Protein AF-A0A927QW22-F1 (afdb_monomer)

pLDDT: mean 75.29, std 22.01, range [36.28, 97.81]

Secondary structure (DSSP, 8-state):
-----STTSSSSSSTT--S---S-SS-----TT----EEEEEEEEEEEETTEEEEEEEEEEESSHHHHHHHHHHHHHH-TTEEEEEEEEEE--

Nearest PDB structures (foldseek):
  4iit-assembly1_B-2  TM=3.923E-01  e=4.054E-01  K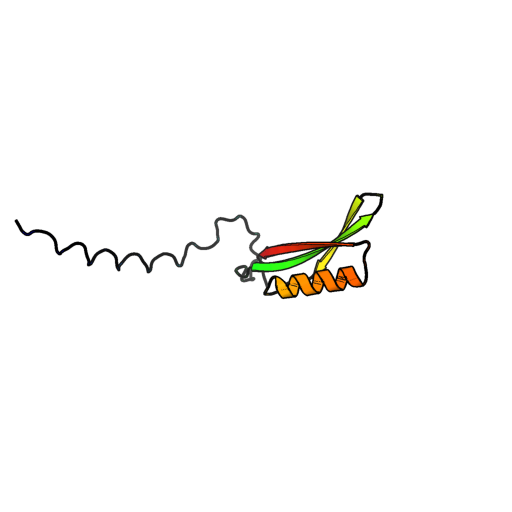lebsiella pneumoniae subsp. pneumoniae MGH 78578
  6uz7-assembly1_AS  TM=4.733E-01  e=3.533E+00  Kluyveromyces lactis
  7ohp-assembly1_S  TM=4.319E-01  e=3.998E+00  Saccharomyces cerevisiae S288C
  8v87-assembly1_S  TM=4.691E-01  e=8.400E+00  Saccharomyces cerevisiae BY4741

Structure (mmCIF, N/CA/C/O backbone):
data_AF-A0A927QW22-F1
#
_entry.id   AF-A0A927QW22-F1
#
loop_
_atom_site.group_PDB
_atom_site.id
_atom_site.type_symbol
_atom_site.label_atom_id
_atom_site.label_alt_id
_atom_site.label_comp_id
_atom_site.label_asym_id
_atom_site.label_entity_id
_atom_site.label_seq_id
_atom_site.pdbx_PDB_ins_code
_atom_site.Cartn_x
_atom_site.Cartn_y
_atom_site.Cartn_z
_atom_site.occupancy
_atom_site.B_iso_or_equiv
_atom_site.auth_seq_id
_atom_site.auth_comp_id
_atom_site.auth_asym_id
_atom_site.auth_atom_id
_atom_site.pdbx_PDB_model_num
ATOM 1 N N . MET A 1 1 ? 5.606 -14.242 64.920 1.00 43.66 1 MET A N 1
ATOM 2 C CA . MET A 1 1 ? 5.658 -14.074 63.448 1.00 43.66 1 MET A CA 1
ATOM 3 C C . MET A 1 1 ? 4.485 -14.809 62.816 1.00 43.66 1 MET A C 1
ATOM 5 O O . MET A 1 1 ? 4.438 -16.018 62.984 1.00 43.66 1 MET A O 1
ATOM 9 N N . LYS A 1 2 ? 3.553 -14.108 62.149 1.00 44.41 2 LYS A N 1
ATOM 10 C CA . LYS A 1 2 ? 2.662 -14.610 61.071 1.00 44.41 2 LYS A CA 1
ATOM 11 C C . LYS A 1 2 ? 1.642 -13.515 60.733 1.00 44.41 2 LYS A C 1
ATOM 13 O O . LYS A 1 2 ? 0.584 -13.435 61.338 1.00 44.41 2 LYS A O 1
ATOM 18 N N . LEU A 1 3 ? 1.996 -12.644 59.793 1.00 48.12 3 LEU A N 1
ATOM 19 C CA . LEU A 1 3 ? 1.131 -11.559 59.326 1.00 48.12 3 LEU A CA 1
ATOM 20 C C . LEU A 1 3 ? 1.351 -11.359 57.827 1.00 48.12 3 LEU A C 1
ATOM 22 O O . LEU A 1 3 ? 2.022 -10.416 57.442 1.00 48.12 3 LEU A O 1
ATOM 26 N N . LYS A 1 4 ? 0.891 -12.295 56.982 1.00 49.56 4 LYS A N 1
ATOM 27 C CA . LYS A 1 4 ? 0.953 -12.163 55.510 1.00 49.56 4 LYS A CA 1
ATOM 28 C C . LYS A 1 4 ? -0.083 -13.048 54.803 1.00 49.56 4 LYS A C 1
ATOM 30 O O . LYS A 1 4 ? 0.309 -14.055 54.231 1.00 49.56 4 LYS A O 1
ATOM 35 N N . ARG A 1 5 ? -1.381 -12.709 54.832 1.00 55.06 5 ARG A N 1
ATOM 36 C CA . ARG A 1 5 ? -2.397 -13.281 53.906 1.00 55.06 5 ARG A CA 1
ATOM 37 C C . ARG A 1 5 ? -3.574 -12.331 53.605 1.00 55.06 5 ARG A C 1
ATOM 39 O O . ARG A 1 5 ? -4.715 -12.764 53.614 1.00 55.06 5 ARG A O 1
ATOM 46 N N . ILE A 1 6 ? -3.320 -11.043 53.346 1.00 54.00 6 ILE A N 1
ATOM 47 C CA . ILE A 1 6 ? -4.382 -10.104 52.894 1.00 54.00 6 ILE A CA 1
ATOM 48 C C . ILE A 1 6 ? -4.059 -9.466 51.524 1.00 54.00 6 ILE A C 1
ATOM 50 O O . ILE A 1 6 ? -4.895 -8.817 50.912 1.00 54.00 6 ILE A O 1
ATOM 54 N N . ALA A 1 7 ? -2.881 -9.721 50.949 1.00 49.31 7 ALA A N 1
ATOM 55 C CA . ALA A 1 7 ? -2.456 -9.064 49.707 1.00 49.31 7 ALA A CA 1
ATOM 56 C C . ALA A 1 7 ? -2.998 -9.690 48.403 1.00 49.31 7 ALA A C 1
ATOM 58 O O . ALA A 1 7 ? -2.670 -9.206 47.327 1.00 49.31 7 ALA A O 1
ATOM 59 N N . ALA A 1 8 ? -3.801 -10.759 48.461 1.00 48.31 8 ALA A N 1
ATOM 60 C CA . ALA A 1 8 ? -4.244 -11.472 47.255 1.00 48.31 8 ALA A CA 1
ATOM 61 C C . ALA A 1 8 ? -5.612 -11.018 46.708 1.00 48.31 8 ALA A C 1
ATOM 63 O O . ALA A 1 8 ? -5.966 -11.390 45.597 1.00 48.31 8 ALA A O 1
ATOM 64 N N . ALA A 1 9 ? -6.377 -10.210 47.450 1.00 45.53 9 ALA A N 1
ATOM 65 C CA . ALA A 1 9 ? -7.725 -9.801 47.033 1.00 45.53 9 ALA A CA 1
ATOM 66 C C . ALA A 1 9 ? -7.770 -8.470 46.255 1.00 45.53 9 ALA A C 1
ATOM 68 O O . ALA A 1 9 ? -8.788 -8.146 45.656 1.00 45.53 9 ALA A O 1
ATOM 69 N N . LEU A 1 10 ? -6.676 -7.702 46.236 1.00 48.91 10 LEU A N 1
ATOM 70 C CA . LEU A 1 10 ? -6.640 -6.366 45.622 1.00 48.91 10 LEU A CA 1
ATOM 71 C C . LEU A 1 10 ? -6.095 -6.343 44.188 1.00 48.91 10 LEU A C 1
ATOM 73 O O . LEU A 1 10 ? -6.177 -5.310 43.534 1.00 48.91 10 LEU A O 1
ATOM 77 N N . PHE A 1 11 ? -5.582 -7.463 43.672 1.00 46.19 11 PHE A N 1
ATOM 78 C CA . PHE A 1 11 ? -5.018 -7.508 42.315 1.00 46.19 11 PHE A CA 1
ATOM 79 C C . PHE A 1 11 ? -6.037 -7.873 41.224 1.00 46.19 11 PHE A C 1
ATOM 81 O O . PHE A 1 11 ? -5.734 -7.769 40.041 1.00 46.19 11 PHE A O 1
ATOM 88 N N . ALA A 1 12 ? -7.252 -8.281 41.601 1.00 46.59 12 ALA A N 1
ATOM 89 C CA . ALA A 1 12 ? -8.286 -8.698 40.651 1.00 46.59 12 ALA A CA 1
ATOM 90 C C . ALA A 1 12 ? -9.251 -7.567 40.239 1.00 46.59 12 ALA A C 1
ATOM 92 O O . ALA A 1 12 ? -10.049 -7.761 39.327 1.00 46.59 12 ALA A O 1
ATOM 93 N N . LEU A 1 13 ? -9.194 -6.391 40.879 1.00 44.69 13 LEU A N 1
ATOM 94 C CA . LEU A 1 13 ? -10.188 -5.324 40.676 1.00 44.69 13 LEU A CA 1
ATOM 95 C C . LEU A 1 13 ? -9.749 -4.208 39.709 1.00 44.69 13 LEU A C 1
ATOM 97 O O . LEU A 1 13 ? -10.482 -3.243 39.526 1.00 44.69 13 LEU A O 1
ATOM 101 N N . THR A 1 14 ? -8.574 -4.304 39.086 1.00 49.47 14 THR A N 1
ATOM 102 C CA . THR A 1 14 ? -8.076 -3.268 38.156 1.00 49.47 14 THR A CA 1
ATOM 103 C C . THR A 1 14 ? -8.065 -3.697 36.689 1.00 49.47 14 THR A C 1
ATOM 105 O O . THR A 1 14 ? -7.825 -2.861 35.824 1.00 49.47 14 THR A O 1
ATOM 108 N N . MET A 1 15 ? -8.390 -4.955 36.368 1.00 43.19 15 MET A N 1
ATOM 109 C CA . MET A 1 15 ? -8.389 -5.451 34.979 1.00 43.19 15 MET A CA 1
ATOM 110 C C . MET A 1 15 ? -9.681 -5.178 34.184 1.00 43.19 15 MET A C 1
ATOM 112 O O . MET A 1 15 ? -9.791 -5.619 33.047 1.00 43.19 15 MET A O 1
ATOM 116 N N . PHE A 1 16 ? -10.638 -4.416 34.726 1.00 49.09 16 PHE A N 1
ATOM 117 C CA . PHE A 1 16 ? -11.916 -4.114 34.054 1.00 49.09 16 PHE A CA 1
ATOM 118 C C . PHE A 1 16 ? -12.170 -2.618 33.793 1.00 49.09 16 PHE A C 1
ATOM 120 O O . PHE A 1 16 ? -13.317 -2.216 33.625 1.00 49.09 16 PHE A O 1
ATOM 127 N N . ALA A 1 17 ? -11.134 -1.771 33.747 1.00 43.50 17 ALA A N 1
ATOM 128 C CA . ALA A 1 17 ? -11.323 -0.319 33.610 1.00 43.50 17 ALA A CA 1
ATOM 129 C C . ALA A 1 17 ? -10.450 0.367 32.543 1.00 43.50 17 ALA A C 1
ATOM 131 O O . ALA A 1 17 ? -10.149 1.551 32.661 1.00 43.50 17 ALA A O 1
ATOM 132 N N . THR A 1 18 ? -10.073 -0.333 31.471 1.00 47.56 18 THR A N 1
ATOM 133 C CA . THR A 1 18 ? -9.477 0.302 30.278 1.00 47.56 18 THR A CA 1
ATOM 134 C C . THR A 1 18 ? -10.289 -0.008 29.023 1.00 47.56 18 THR A C 1
ATOM 136 O O . THR A 1 18 ? -9.760 -0.480 28.024 1.00 47.56 18 THR A O 1
ATOM 139 N N . SER A 1 19 ? -11.597 0.230 29.062 1.00 48.66 19 SER A N 1
ATOM 140 C CA . SER A 1 19 ? -12.439 0.234 27.861 1.00 48.66 19 SER A CA 1
ATOM 141 C C . SER A 1 19 ? -13.328 1.472 27.864 1.00 48.66 19 SER A C 1
ATOM 143 O O . SER A 1 19 ? -14.532 1.371 28.061 1.00 48.66 19 SER A O 1
ATOM 145 N N . ALA A 1 20 ? -12.706 2.643 27.749 1.00 41.12 20 ALA A N 1
ATOM 146 C CA . ALA A 1 20 ? -13.319 3.900 27.309 1.00 41.12 20 ALA A CA 1
ATOM 147 C C . ALA A 1 20 ? -12.326 5.042 27.558 1.00 41.12 20 ALA A C 1
ATOM 149 O O . ALA A 1 20 ? -12.615 5.982 28.292 1.00 41.12 20 ALA A O 1
ATOM 150 N N . VAL A 1 21 ? -11.138 4.982 26.955 1.00 47.34 21 VAL A N 1
ATOM 151 C CA . VAL A 1 21 ? -10.561 6.256 26.523 1.00 47.34 21 VAL A CA 1
ATOM 152 C C . VAL A 1 21 ? -11.263 6.505 25.202 1.00 47.34 21 VAL A C 1
ATOM 154 O O . VAL A 1 21 ? -11.013 5.760 24.251 1.00 47.34 21 VAL A O 1
ATOM 157 N N . PRO A 1 22 ? -12.243 7.414 25.130 1.00 43.81 22 PRO A N 1
ATOM 158 C CA . PRO A 1 22 ? -12.795 7.705 23.834 1.00 43.81 22 PRO A CA 1
ATOM 159 C C . PRO A 1 22 ? -11.666 8.301 22.984 1.00 43.81 22 PRO A C 1
ATOM 161 O O . PRO A 1 22 ? -10.879 9.116 23.468 1.00 43.81 22 PRO A O 1
ATOM 1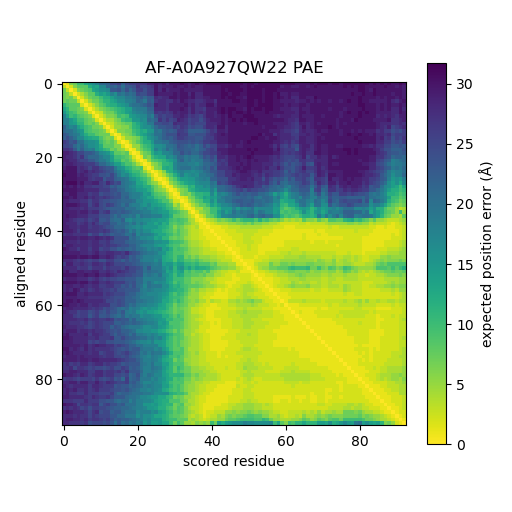64 N N . ALA A 1 23 ? -11.564 7.835 21.741 1.00 44.44 23 ALA A N 1
ATOM 165 C CA . ALA A 1 23 ? -10.531 8.163 20.758 1.00 44.44 23 ALA A CA 1
ATOM 166 C C . ALA A 1 23 ? -10.596 9.632 20.272 1.00 44.44 23 ALA A C 1
ATOM 168 O O . ALA A 1 23 ? -10.516 9.914 19.081 1.00 44.44 23 ALA A O 1
ATOM 169 N N . PHE A 1 24 ? -10.783 10.583 21.189 1.00 45.25 24 PHE A N 1
ATOM 170 C CA . PHE A 1 24 ? -10.894 12.016 20.924 1.00 45.25 24 PHE A CA 1
ATOM 171 C C . PHE A 1 24 ? -9.543 12.752 21.019 1.00 45.25 24 PHE A C 1
ATOM 173 O O . PHE A 1 24 ? -9.515 13.966 20.849 1.00 45.25 24 PHE A O 1
ATOM 180 N N . ALA A 1 25 ? -8.428 12.061 21.293 1.00 36.28 25 ALA A N 1
ATOM 181 C CA . ALA A 1 25 ? -7.132 12.704 21.544 1.00 36.28 25 ALA A CA 1
ATOM 182 C C . ALA A 1 25 ? -6.167 12.751 20.339 1.00 36.28 25 ALA A C 1
ATOM 184 O O . ALA A 1 25 ? -5.147 13.424 20.434 1.00 36.28 25 ALA A O 1
ATOM 185 N N . ASP A 1 26 ? -6.481 12.107 19.206 1.00 44.59 26 ASP A N 1
ATOM 186 C CA . ASP A 1 26 ? -5.503 11.906 18.115 1.00 44.59 26 ASP A CA 1
ATOM 187 C C . ASP A 1 26 ? -5.743 12.756 16.853 1.00 44.59 26 ASP A C 1
ATOM 189 O O . ASP A 1 26 ? -5.290 12.404 15.766 1.00 44.59 26 ASP A O 1
ATOM 193 N N . GLY A 1 27 ? -6.460 13.883 16.952 1.00 44.50 27 GLY A N 1
ATOM 194 C CA . GLY A 1 2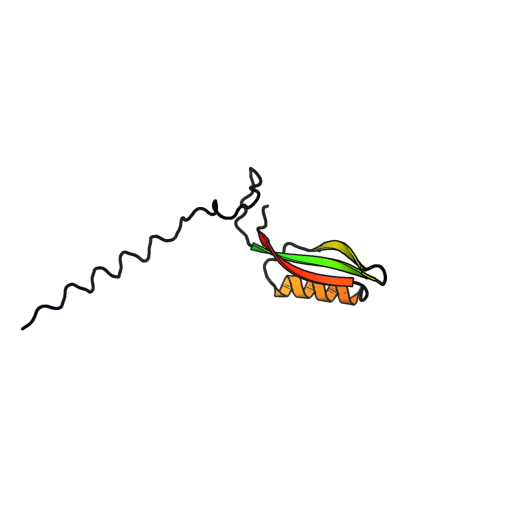7 ? -6.553 14.856 15.846 1.00 44.50 27 GLY A CA 1
ATOM 195 C C . GLY A 1 27 ? -7.185 14.321 14.55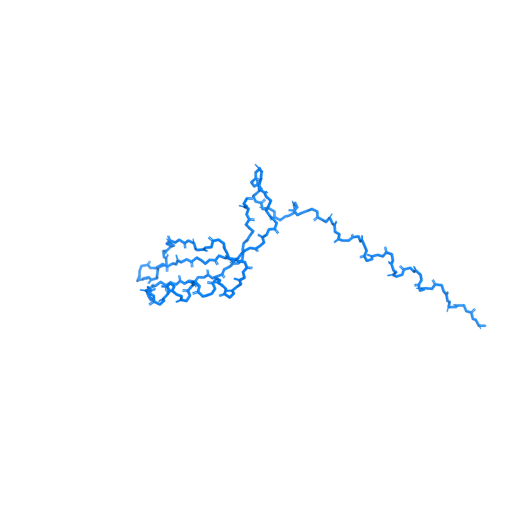0 1.00 44.50 27 GLY A C 1
ATOM 196 O O . GLY A 1 27 ? -6.985 14.894 13.479 1.00 44.50 27 GLY A O 1
ATOM 197 N N . ARG A 1 28 ? -7.938 13.221 14.626 1.00 50.62 28 ARG A N 1
ATOM 198 C CA . ARG A 1 28 ? -8.569 12.577 13.471 1.00 50.62 28 ARG A CA 1
ATOM 199 C C . ARG A 1 28 ? -9.857 13.303 13.090 1.00 50.62 28 ARG A C 1
ATOM 201 O O . ARG A 1 28 ? -10.753 13.474 13.913 1.00 50.62 28 ARG A O 1
ATOM 208 N N . TRP A 1 29 ? -9.902 13.768 11.839 1.00 48.28 29 TRP A N 1
ATOM 209 C CA . TRP A 1 29 ? -11.026 14.454 11.197 1.00 48.28 29 TRP A CA 1
ATOM 210 C C . TRP A 1 29 ? -12.289 13.584 11.338 1.00 48.28 29 TRP A C 1
ATOM 212 O O . TRP A 1 29 ? -12.446 12.585 10.642 1.00 48.28 29 TRP A O 1
ATOM 222 N N . GLN A 1 30 ? -13.161 13.906 12.297 1.00 52.22 30 GLN A N 1
ATOM 223 C CA . GLN A 1 30 ? -14.402 13.161 12.507 1.00 52.22 30 GLN A CA 1
ATOM 224 C C . GLN A 1 30 ? -15.412 13.554 11.431 1.00 52.22 30 GLN A C 1
ATOM 226 O O . GLN A 1 30 ? -15.948 14.660 11.451 1.00 52.22 30 GLN A O 1
ATOM 231 N N . CYS A 1 31 ? -15.701 12.639 10.506 1.00 54.78 31 CYS A N 1
ATOM 232 C CA . CYS A 1 31 ? -16.874 12.745 9.646 1.00 54.78 31 CYS A CA 1
ATOM 233 C C . CYS A 1 31 ? -18.136 12.686 10.531 1.00 54.78 31 CYS A C 1
ATOM 235 O O . CYS A 1 31 ? -18.337 11.676 11.214 1.00 54.78 31 CYS A O 1
ATOM 237 N N . PRO A 1 32 ? -18.988 13.730 10.561 1.00 53.22 32 PRO A N 1
ATOM 238 C CA . PRO A 1 32 ? -20.193 13.744 11.385 1.00 53.22 32 PRO A CA 1
ATOM 239 C C . PRO A 1 32 ? -21.205 12.733 10.827 1.00 53.22 32 PRO A C 1
ATOM 241 O O . PRO A 1 32 ? -21.988 13.047 9.937 1.00 53.22 32 PRO A O 1
ATOM 244 N N . GLY A 1 33 ? -21.141 11.495 11.323 1.00 58.38 33 GLY A N 1
ATOM 245 C CA . GLY A 1 33 ? -22.004 10.382 10.912 1.00 58.38 33 GLY A CA 1
ATOM 246 C C . GLY A 1 33 ? -21.286 9.053 10.657 1.00 58.38 33 GLY A C 1
ATOM 247 O O . GLY A 1 33 ? -21.958 8.028 10.601 1.00 58.38 33 GLY A O 1
ATOM 248 N N . CYS A 1 34 ? -19.954 9.035 10.552 1.00 58.66 34 CYS A N 1
ATOM 249 C CA . CYS A 1 34 ? -19.198 7.809 10.273 1.00 58.66 34 CYS A CA 1
ATOM 250 C C . CYS A 1 34 ? -18.560 7.243 11.547 1.00 58.66 34 CYS A C 1
ATOM 252 O O . CYS A 1 34 ? -18.043 7.984 12.387 1.00 58.66 34 CYS A O 1
ATOM 254 N N . THR A 1 35 ? -18.536 5.914 11.683 1.00 64.31 35 THR A N 1
ATOM 255 C CA . THR A 1 35 ? -17.835 5.26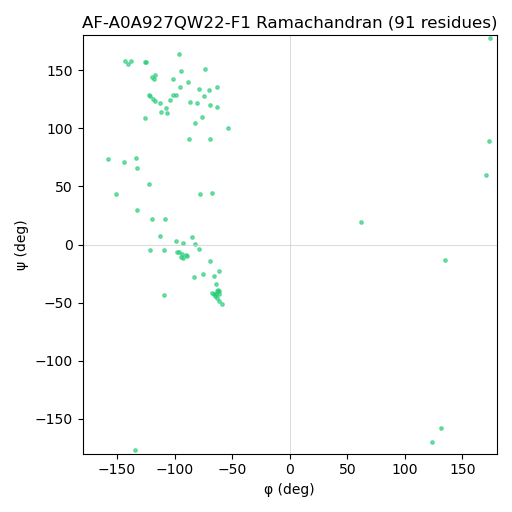0 12.801 1.00 64.31 35 THR A CA 1
ATOM 256 C C . THR A 1 35 ? -16.372 5.029 12.418 1.00 64.31 35 THR A C 1
ATOM 258 O O . THR A 1 35 ? -16.016 3.998 11.860 1.00 64.31 35 THR A O 1
ATOM 261 N N . CYS A 1 36 ? -15.508 5.995 12.729 1.00 66.19 36 CYS A N 1
ATOM 262 C CA . CYS A 1 36 ? -14.084 6.022 12.360 1.00 66.19 36 CYS A CA 1
ATOM 263 C C . CYS A 1 36 ? -13.169 5.130 13.227 1.00 66.19 36 CYS A C 1
ATOM 265 O O . CYS A 1 36 ? -12.093 5.557 13.644 1.00 66.19 36 CYS A O 1
ATOM 267 N N . ASN A 1 37 ? -13.580 3.902 13.547 1.00 63.97 37 ASN A N 1
ATOM 268 C CA . ASN A 1 37 ? -12.850 3.046 14.499 1.00 63.97 37 ASN A CA 1
ATOM 269 C C . ASN A 1 37 ? -12.201 1.810 13.867 1.00 63.97 37 ASN A C 1
ATOM 271 O O . ASN A 1 37 ? -11.689 0.958 14.590 1.00 63.97 37 ASN A O 1
ATOM 275 N N . GLN A 1 38 ? -12.211 1.695 12.539 1.00 74.69 38 GLN A N 1
ATOM 276 C CA . GLN A 1 38 ? -11.564 0.584 11.848 1.00 74.69 38 GLN A CA 1
ATOM 277 C C . GLN A 1 38 ? -10.295 1.081 11.161 1.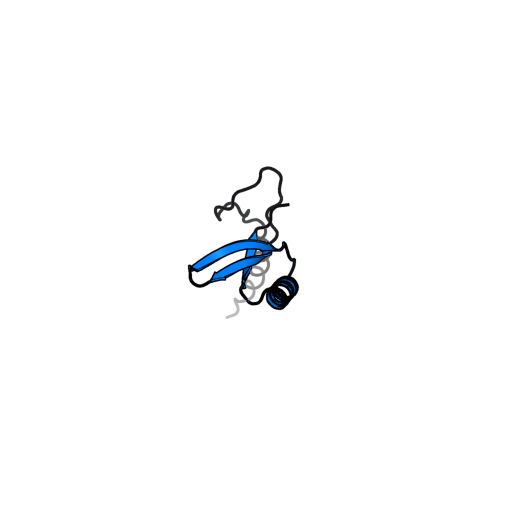00 74.69 38 GLN A C 1
ATOM 279 O O . GLN A 1 38 ? -10.352 1.933 10.278 1.00 74.69 38 GLN A O 1
ATOM 284 N N . TYR A 1 39 ? -9.144 0.557 11.579 1.00 83.06 39 TYR A N 1
ATOM 285 C CA . TYR A 1 39 ? -7.928 0.678 10.784 1.00 83.06 39 TYR A CA 1
ATOM 286 C C . TYR A 1 39 ? -8.037 -0.290 9.611 1.00 83.06 39 TYR A C 1
ATOM 288 O O . TYR A 1 39 ? -8.352 -1.466 9.803 1.00 83.06 39 TYR A O 1
ATOM 296 N N . LYS A 1 40 ? -7.823 0.232 8.407 1.00 90.69 40 LYS A N 1
ATOM 297 C CA . LYS A 1 40 ? -7.785 -0.534 7.162 1.00 90.69 40 LYS A CA 1
ATOM 298 C C . LYS A 1 40 ? -6.462 -0.267 6.470 1.00 90.69 40 LYS A C 1
ATOM 300 O O . LYS A 1 40 ? -5.841 0.773 6.696 1.00 90.69 40 LYS A O 1
ATOM 305 N N . TYR A 1 41 ? -6.060 -1.195 5.619 1.00 93.62 41 TYR A N 1
ATOM 306 C CA . TYR A 1 41 ? -4.902 -1.023 4.760 1.00 93.62 41 TYR A CA 1
ATOM 307 C C . TYR A 1 41 ? -5.312 -0.363 3.449 1.00 93.62 41 TYR A C 1
ATOM 309 O O . TYR A 1 41 ? -6.349 -0.683 2.865 1.00 93.62 41 TYR A O 1
ATOM 317 N N . PHE A 1 42 ? -4.465 0.540 2.987 1.00 94.88 42 PHE A N 1
ATOM 318 C CA . PHE A 1 42 ? -4.571 1.237 1.718 1.00 94.88 42 PHE A CA 1
ATOM 319 C C . PHE A 1 42 ? -3.268 1.049 0.950 1.00 94.88 42 PHE A C 1
ATOM 321 O O . PHE A 1 42 ? -2.223 0.755 1.536 1.00 94.88 42 PHE A O 1
ATOM 328 N N . VAL A 1 43 ? -3.346 1.191 -0.367 1.00 96.81 43 VAL A N 1
ATOM 329 C CA . VAL A 1 43 ? -2.182 1.123 -1.249 1.00 96.81 43 VAL A CA 1
ATOM 330 C C . VAL A 1 43 ? -2.153 2.392 -2.077 1.00 96.81 43 VAL A C 1
ATOM 332 O O . VAL A 1 43 ? -2.990 2.549 -2.964 1.00 96.81 43 VAL A O 1
ATOM 335 N N . ASP A 1 44 ? -1.208 3.281 -1.799 1.00 96.81 44 ASP A N 1
ATOM 336 C CA . ASP A 1 44 ? -0.947 4.422 -2.672 1.00 96.81 44 ASP A CA 1
ATOM 337 C C . ASP A 1 44 ? -0.123 3.951 -3.865 1.00 96.81 44 ASP A C 1
ATOM 339 O O . ASP A 1 44 ? 0.840 3.195 -3.726 1.00 96.81 44 ASP A O 1
ATOM 343 N N . ILE A 1 45 ? -0.547 4.375 -5.047 1.00 96.94 45 ILE A N 1
ATOM 344 C CA . ILE A 1 45 ? 0.088 4.070 -6.316 1.00 96.94 45 ILE A CA 1
ATOM 345 C C . ILE A 1 45 ? 0.668 5.359 -6.875 1.00 96.94 45 ILE A C 1
ATOM 347 O O . ILE A 1 45 ? -0.060 6.315 -7.161 1.00 96.94 45 ILE A O 1
ATOM 351 N N . ASP A 1 46 ? 1.971 5.333 -7.108 1.00 96.25 46 ASP A N 1
ATOM 352 C CA . ASP A 1 46 ? 2.729 6.440 -7.662 1.00 96.25 46 ASP A CA 1
ATOM 353 C C . ASP A 1 46 ? 3.353 6.050 -9.003 1.00 96.25 46 ASP A C 1
ATOM 355 O O . ASP A 1 46 ? 3.859 4.944 -9.170 1.00 96.25 46 ASP A O 1
ATOM 359 N N . LEU A 1 47 ? 3.393 6.974 -9.958 1.00 94.38 47 LEU A N 1
ATOM 360 C CA . LEU A 1 47 ? 4.215 6.850 -11.158 1.00 94.38 47 LEU A CA 1
ATOM 361 C C . LEU A 1 47 ? 5.618 7.381 -10.859 1.00 94.38 47 LEU A C 1
ATOM 363 O O . LEU A 1 47 ? 5.764 8.553 -10.502 1.00 94.38 47 LEU A O 1
ATOM 367 N N . VAL A 1 48 ? 6.647 6.552 -11.054 1.00 91.75 48 VAL A N 1
ATOM 368 C CA . VAL A 1 48 ? 8.048 6.955 -10.876 1.00 91.75 48 VAL A CA 1
ATOM 369 C C . VAL A 1 48 ? 8.699 7.101 -12.243 1.00 91.75 48 VAL A C 1
ATOM 371 O O . VAL A 1 48 ? 8.895 6.134 -12.973 1.00 91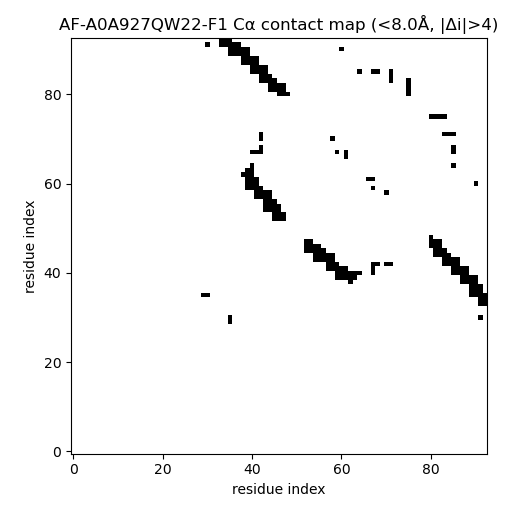.75 48 VAL A O 1
ATOM 374 N N . ASN A 1 49 ? 9.059 8.329 -12.603 1.00 90.19 49 ASN A N 1
ATOM 375 C CA . ASN A 1 49 ? 9.716 8.621 -13.871 1.00 90.19 49 ASN A CA 1
ATOM 376 C C . ASN A 1 49 ? 10.915 9.564 -13.677 1.00 90.19 49 ASN A C 1
ATOM 378 O O . ASN A 1 49 ? 11.272 9.943 -12.563 1.00 90.19 49 ASN A O 1
ATOM 382 N N . TRP A 1 50 ? 11.552 9.958 -14.781 1.00 90.56 50 TRP A N 1
ATOM 383 C CA . TRP A 1 50 ? 12.723 10.842 -14.763 1.00 90.56 50 TRP A CA 1
ATOM 384 C C . TRP A 1 50 ? 12.451 12.229 -14.153 1.00 90.56 50 TRP A C 1
ATOM 386 O O . TRP A 1 50 ? 13.388 12.888 -13.708 1.00 90.56 50 TRP A O 1
ATOM 396 N N . SER A 1 51 ? 11.194 12.680 -14.145 1.00 91.25 51 SER A N 1
ATOM 397 C CA . SER A 1 51 ? 10.774 13.969 -13.582 1.00 91.25 51 SER A CA 1
ATOM 398 C C . SER A 1 51 ? 10.407 13.894 -12.094 1.00 91.25 51 SER A C 1
ATOM 400 O O . SER A 1 51 ? 10.261 14.937 -11.459 1.00 91.25 51 SER A O 1
ATOM 402 N N . GLY A 1 52 ? 10.303 12.685 -11.530 1.00 91.38 52 GLY A N 1
ATOM 403 C CA . GLY A 1 52 ? 10.020 12.446 -10.117 1.00 91.38 52 GLY A CA 1
ATOM 404 C C . GLY A 1 52 ? 8.907 11.425 -9.883 1.00 91.38 52 GLY A C 1
ATOM 405 O O . GLY A 1 52 ? 8.608 10.587 -10.736 1.00 91.38 52 GLY A O 1
ATOM 406 N N . THR A 1 53 ? 8.304 11.513 -8.699 1.00 93.94 53 THR A N 1
ATOM 407 C CA . THR A 1 53 ? 7.203 10.654 -8.249 1.00 93.94 53 THR A CA 1
ATOM 408 C C . THR A 1 53 ? 5.893 11.430 -8.329 1.00 93.94 53 THR A C 1
ATOM 410 O O . THR A 1 53 ? 5.789 12.516 -7.761 1.00 93.94 53 THR A O 1
ATOM 413 N N . THR A 1 54 ? 4.903 10.896 -9.045 1.00 94.38 54 THR A N 1
ATOM 414 C CA . THR A 1 54 ? 3.576 11.513 -9.194 1.00 94.38 54 THR A CA 1
ATOM 415 C C . THR A 1 54 ? 2.501 10.590 -8.623 1.00 94.38 54 THR A C 1
ATOM 417 O O . THR A 1 54 ? 2.416 9.459 -9.096 1.00 94.38 54 THR A O 1
ATOM 420 N N . PRO A 1 55 ? 1.657 11.046 -7.681 1.00 93.56 55 PRO A N 1
ATOM 421 C CA . PRO A 1 55 ? 0.575 10.231 -7.141 1.00 93.56 55 PRO A CA 1
ATOM 422 C C . PRO A 1 55 ? -0.525 10.016 -8.179 1.00 93.56 55 PRO A C 1
ATOM 424 O O . PRO A 1 55 ? -0.959 10.954 -8.851 1.00 93.56 55 PRO A O 1
ATOM 427 N N . ILE A 1 56 ? -0.968 8.769 -8.313 1.00 94.56 56 ILE A N 1
ATOM 428 C CA . ILE A 1 56 ? -1.928 8.332 -9.337 1.00 94.56 56 ILE A CA 1
ATOM 429 C C . ILE A 1 56 ? -3.267 7.999 -8.698 1.00 94.56 56 ILE A C 1
ATOM 431 O O . ILE A 1 56 ? -4.316 8.392 -9.209 1.00 94.56 56 ILE A O 1
ATOM 435 N N . GLY A 1 57 ? -3.239 7.295 -7.570 1.00 94.06 57 GLY A N 1
ATOM 436 C CA . GLY A 1 57 ? -4.443 6.968 -6.826 1.00 94.06 57 GLY A CA 1
ATOM 437 C C . GLY A 1 57 ? -4.177 6.044 -5.651 1.00 94.06 57 GLY A C 1
ATOM 438 O O . GLY A 1 57 ? -3.058 5.586 -5.442 1.00 94.06 57 GLY A O 1
ATOM 439 N N . THR A 1 58 ? -5.243 5.753 -4.915 1.00 95.75 58 THR A N 1
ATOM 440 C CA . THR A 1 58 ? -5.212 4.895 -3.731 1.00 95.75 58 THR A CA 1
ATOM 441 C C . THR A 1 58 ? -6.172 3.726 -3.931 1.00 95.75 58 THR A C 1
ATOM 443 O O . THR A 1 58 ? -7.339 3.925 -4.272 1.00 95.75 58 THR A O 1
ATOM 446 N N . LEU A 1 59 ? -5.692 2.502 -3.717 1.00 93.94 59 LEU A N 1
ATOM 447 C CA . LEU A 1 59 ? -6.510 1.290 -3.680 1.00 93.94 59 LEU A CA 1
ATOM 448 C C . LEU A 1 59 ? -6.913 0.970 -2.235 1.00 93.94 59 LEU A C 1
ATOM 450 O O . LEU A 1 59 ? -6.146 1.204 -1.301 1.00 93.94 59 LEU A O 1
ATOM 454 N N . GLY A 1 60 ? -8.081 0.354 -2.062 1.00 92.50 60 GLY A N 1
ATOM 455 C CA . GLY A 1 60 ? -8.607 -0.062 -0.760 1.00 92.50 60 GLY A CA 1
ATOM 456 C C . GLY A 1 60 ? -9.992 0.523 -0.475 1.00 92.50 60 GLY A C 1
ATOM 457 O O . GLY A 1 60 ? -10.618 1.086 -1.378 1.00 92.50 60 GLY A O 1
ATOM 458 N N . PRO A 1 61 ? -10.493 0.390 0.764 1.00 92.81 61 PRO A N 1
ATOM 459 C CA . PRO A 1 61 ? -9.829 -0.188 1.942 1.00 92.81 61 PRO A CA 1
ATOM 460 C C . PRO A 1 61 ? -9.707 -1.722 1.904 1.00 92.81 61 PRO A C 1
ATOM 462 O O . PRO A 1 61 ? -10.578 -2.406 1.373 1.00 92.81 61 PRO A O 1
ATOM 465 N N . TYR A 1 62 ? -8.668 -2.263 2.543 1.00 93.81 62 TYR A N 1
ATOM 466 C CA . TYR A 1 62 ? -8.475 -3.699 2.779 1.00 93.81 62 TYR A CA 1
ATOM 467 C C . TYR A 1 62 ? -8.477 -4.026 4.277 1.00 93.81 62 TYR A C 1
ATOM 469 O O . TYR A 1 62 ? -7.990 -3.244 5.097 1.00 93.81 62 TYR A O 1
ATOM 477 N N . ASP A 1 63 ? -9.001 -5.199 4.634 1.00 92.38 63 ASP A N 1
ATOM 478 C CA . ASP A 1 63 ? -9.098 -5.647 6.031 1.00 92.38 63 ASP A CA 1
ATOM 479 C C . ASP A 1 63 ? -7.758 -6.110 6.615 1.00 92.38 63 ASP A C 1
ATOM 481 O O . ASP A 1 63 ? -7.557 -6.049 7.828 1.00 92.38 63 ASP A O 1
ATOM 485 N N . ASP A 1 64 ? -6.832 -6.552 5.766 1.00 93.88 64 ASP A N 1
ATOM 486 C CA . ASP A 1 64 ? -5.552 -7.117 6.172 1.00 93.88 64 ASP A CA 1
ATOM 487 C C . ASP A 1 64 ? -4.414 -6.727 5.213 1.00 93.88 64 ASP A C 1
ATOM 489 O O . ASP A 1 64 ? -4.625 -6.389 4.042 1.00 93.88 64 ASP A O 1
ATOM 493 N N . TYR A 1 65 ? -3.184 -6.793 5.728 1.00 93.94 65 TYR A N 1
ATOM 494 C CA . TYR A 1 65 ? -1.980 -6.439 4.978 1.00 93.94 65 TYR A CA 1
ATOM 495 C C . TYR A 1 65 ? -1.738 -7.363 3.777 1.00 93.94 65 TYR A C 1
ATOM 497 O O . TYR A 1 65 ? -1.230 -6.914 2.752 1.00 93.94 65 TYR A O 1
ATOM 505 N N . THR A 1 66 ? -2.084 -8.650 3.873 1.00 97.81 66 THR A N 1
ATOM 506 C CA . THR A 1 66 ? -1.847 -9.624 2.800 1.00 97.81 66 THR A CA 1
ATOM 507 C C . THR A 1 66 ? -2.710 -9.315 1.580 1.00 97.81 66 THR A C 1
ATOM 509 O O . THR A 1 66 ? -2.196 -9.337 0.463 1.00 97.81 66 THR A O 1
ATOM 512 N N . SER A 1 67 ? -3.977 -8.950 1.781 1.00 96.81 67 SER A N 1
ATOM 513 C CA . SER A 1 67 ? -4.885 -8.503 0.721 1.00 96.81 67 SER A CA 1
ATOM 514 C C . SER A 1 67 ? -4.398 -7.211 0.058 1.00 96.81 67 SER A C 1
ATOM 516 O O . SER A 1 67 ? -4.322 -7.141 -1.170 1.00 96.81 67 SER A O 1
ATOM 518 N N . ALA A 1 68 ? -3.984 -6.217 0.854 1.00 96.88 68 ALA A N 1
ATOM 519 C CA . ALA A 1 68 ? -3.405 -4.978 0.330 1.00 96.88 68 ALA A CA 1
ATOM 520 C C . ALA A 1 68 ? -2.120 -5.243 -0.471 1.00 96.88 68 ALA A C 1
ATOM 522 O O . ALA A 1 68 ? -1.941 -4.718 -1.569 1.00 96.88 68 ALA A O 1
ATOM 523 N N . LYS A 1 69 ? -1.249 -6.124 0.034 1.00 97.25 69 LYS A N 1
ATOM 524 C CA . LYS A 1 69 ? -0.021 -6.522 -0.656 1.00 97.25 69 LYS A CA 1
ATOM 525 C C . LYS A 1 69 ? -0.296 -7.256 -1.964 1.00 97.25 69 LYS A C 1
ATOM 527 O O . LYS A 1 69 ? 0.351 -6.957 -2.959 1.00 97.25 69 LYS A O 1
ATOM 532 N N . ALA A 1 70 ? -1.262 -8.169 -1.990 1.00 97.69 70 ALA A N 1
ATOM 533 C CA . ALA A 1 70 ? -1.643 -8.855 -3.218 1.00 97.69 70 ALA A CA 1
ATOM 534 C C . ALA A 1 70 ? -2.163 -7.871 -4.280 1.00 97.69 70 ALA A C 1
ATOM 536 O O . ALA A 1 70 ? -1.814 -8.001 -5.451 1.00 97.69 7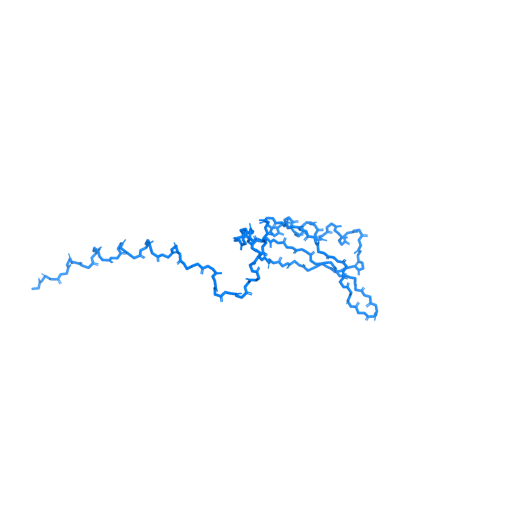0 ALA A O 1
ATOM 537 N N . ALA A 1 71 ? -2.949 -6.865 -3.878 1.00 96.56 71 ALA A N 1
ATOM 538 C CA . ALA A 1 71 ? -3.411 -5.813 -4.780 1.00 96.56 71 ALA A CA 1
ATOM 539 C C . ALA A 1 71 ? -2.255 -4.951 -5.313 1.00 96.56 71 ALA A C 1
ATOM 541 O O . ALA A 1 71 ? -2.190 -4.697 -6.515 1.00 96.56 71 ALA A O 1
ATOM 542 N N . ALA A 1 72 ? -1.321 -4.556 -4.441 1.00 96.75 72 ALA A N 1
ATOM 543 C CA . ALA A 1 72 ? -0.110 -3.833 -4.824 1.00 96.75 72 ALA A CA 1
ATOM 544 C C . ALA A 1 72 ? 0.733 -4.633 -5.833 1.00 96.75 72 ALA A C 1
ATOM 546 O O . ALA A 1 72 ? 1.053 -4.135 -6.909 1.00 96.75 72 ALA A O 1
ATOM 547 N N . ASP A 1 73 ? 1.034 -5.897 -5.520 1.00 96.81 73 ASP A N 1
ATOM 548 C CA . ASP A 1 73 ? 1.843 -6.776 -6.370 1.00 96.81 73 ASP A CA 1
ATOM 549 C C . ASP A 1 73 ? 1.165 -7.021 -7.732 1.00 96.81 73 ASP A C 1
ATOM 551 O O . ASP A 1 73 ? 1.831 -7.031 -8.766 1.00 96.81 73 ASP A O 1
ATOM 555 N N . ASN A 1 74 ? -0.165 -7.175 -7.755 1.00 97.25 74 ASN A N 1
ATOM 556 C CA . ASN A 1 74 ? -0.931 -7.322 -8.993 1.00 97.25 74 ASN A CA 1
ATOM 557 C C . ASN A 1 74 ? -0.881 -6.050 -9.850 1.00 97.25 74 ASN A C 1
ATOM 559 O O . ASN A 1 74 ? -0.670 -6.138 -11.057 1.00 97.25 74 ASN A O 1
ATOM 563 N N . TYR A 1 75 ? -1.017 -4.872 -9.236 1.00 94.69 75 TYR A N 1
ATOM 564 C CA . TYR A 1 75 ? -0.926 -3.604 -9.954 1.00 94.69 75 TYR A CA 1
ATOM 565 C C . TYR A 1 75 ? 0.459 -3.429 -10.590 1.00 94.69 75 TYR A C 1
ATOM 567 O O . TYR A 1 75 ? 0.565 -3.157 -11.785 1.00 94.69 75 TYR A O 1
ATOM 575 N N . LEU A 1 76 ? 1.523 -3.661 -9.815 1.00 95.44 76 LEU A N 1
ATOM 576 C CA . LEU A 1 76 ? 2.905 -3.552 -10.291 1.00 95.44 76 LEU A CA 1
ATOM 577 C C . LEU A 1 76 ? 3.260 -4.597 -11.354 1.00 95.44 76 LEU A C 1
ATOM 579 O O . LEU A 1 76 ? 4.118 -4.346 -12.196 1.00 95.44 76 LEU A O 1
ATOM 583 N N . TYR A 1 77 ? 2.593 -5.754 -11.352 1.00 95.81 77 TYR A N 1
ATOM 584 C CA . TYR A 1 77 ? 2.752 -6.750 -12.410 1.00 95.81 77 TYR A CA 1
ATOM 585 C C . TYR A 1 77 ? 2.302 -6.217 -13.780 1.00 95.81 77 TYR A C 1
ATOM 587 O O . TYR A 1 77 ? 2.969 -6.474 -14.782 1.00 95.81 77 TYR A O 1
ATOM 595 N N . TYR A 1 78 ? 1.197 -5.466 -13.833 1.00 94.94 78 TYR A N 1
ATOM 596 C CA . TYR A 1 78 ? 0.704 -4.860 -15.076 1.00 94.94 78 TYR A CA 1
ATOM 597 C C . TYR A 1 78 ? 1.395 -3.536 -15.418 1.00 94.94 78 TYR A C 1
ATOM 599 O O . TYR A 1 78 ? 1.492 -3.198 -16.598 1.00 94.94 78 TYR A O 1
ATOM 607 N N . TYR A 1 79 ? 1.880 -2.812 -14.407 1.00 93.50 79 TYR A N 1
ATOM 608 C CA . TYR A 1 79 ? 2.441 -1.469 -14.539 1.00 93.50 79 TYR A CA 1
ATOM 609 C C . TYR A 1 79 ? 3.776 -1.342 -13.777 1.00 93.50 79 TYR A C 1
ATOM 611 O O . TYR A 1 79 ? 3.825 -0.755 -12.691 1.00 93.50 79 TYR A O 1
ATOM 619 N N . PRO A 1 80 ? 4.873 -1.913 -14.303 1.00 91.88 80 PRO A N 1
ATOM 620 C CA . PRO A 1 80 ? 6.157 -1.998 -13.601 1.00 91.88 80 PRO A CA 1
ATOM 621 C C . PRO A 1 80 ? 6.879 -0.651 -13.419 1.00 91.88 80 PRO A C 1
ATOM 623 O O . PRO A 1 80 ? 7.823 -0.567 -12.638 1.00 91.88 80 PRO A O 1
ATOM 626 N N . GLU A 1 81 ? 6.472 0.399 -14.132 1.00 91.00 81 GLU A N 1
ATOM 627 C CA . GLU A 1 81 ? 6.979 1.770 -13.984 1.00 91.00 81 GLU A CA 1
ATOM 628 C C . GLU A 1 81 ? 6.378 2.525 -12.783 1.00 91.00 81 GLU A C 1
ATOM 630 O O . GLU A 1 81 ? 6.763 3.659 -12.484 1.00 91.00 81 GLU A O 1
ATOM 635 N N . TYR A 1 82 ? 5.433 1.898 -12.086 1.00 94.69 82 TYR A N 1
ATOM 636 C CA . TYR A 1 82 ? 4.789 2.452 -10.907 1.00 94.69 82 TYR A CA 1
ATOM 637 C C . TYR A 1 82 ? 5.462 1.934 -9.632 1.00 94.69 82 TYR A C 1
ATOM 639 O O . TYR A 1 82 ? 6.204 0.952 -9.621 1.00 94.69 82 TYR A O 1
ATOM 647 N N . LYS A 1 83 ? 5.188 2.616 -8.527 1.00 95.31 83 LYS A N 1
ATOM 648 C CA . LYS A 1 83 ? 5.539 2.229 -7.167 1.00 95.31 83 LYS A CA 1
ATOM 649 C C . LYS A 1 83 ? 4.250 2.094 -6.366 1.00 95.31 83 LYS A C 1
ATOM 651 O O . LYS A 1 83 ? 3.307 2.848 -6.584 1.00 95.31 83 LYS A O 1
ATOM 656 N N . ALA A 1 84 ? 4.221 1.131 -5.452 1.00 95.94 84 ALA A N 1
ATOM 657 C CA . ALA A 1 84 ? 3.112 0.935 -4.534 1.00 95.94 84 ALA A CA 1
ATOM 658 C C . ALA A 1 84 ? 3.610 1.037 -3.088 1.00 95.94 84 ALA A C 1
ATOM 660 O O . ALA A 1 84 ? 4.555 0.339 -2.715 1.00 95.94 84 ALA A O 1
ATOM 661 N N . ASP A 1 85 ? 2.962 1.875 -2.283 1.00 96.06 85 ASP A N 1
ATOM 662 C CA . ASP A 1 85 ? 3.238 2.035 -0.857 1.00 96.06 85 ASP A CA 1
ATOM 663 C C . ASP A 1 85 ? 2.005 1.628 -0.043 1.00 96.06 85 ASP A C 1
ATOM 665 O O . ASP A 1 85 ? 0.905 2.142 -0.232 1.00 96.06 85 ASP A O 1
ATOM 669 N N . ILE A 1 86 ? 2.186 0.669 0.867 1.00 95.75 86 ILE A N 1
ATOM 670 C CA . ILE A 1 86 ? 1.106 0.138 1.705 1.00 95.75 86 ILE A CA 1
ATOM 671 C C . ILE A 1 86 ? 1.167 0.817 3.068 1.00 95.75 86 ILE A C 1
ATOM 673 O O . ILE A 1 86 ? 2.209 0.786 3.725 1.00 95.75 86 ILE A O 1
ATOM 677 N N . TYR A 1 87 ? 0.044 1.364 3.520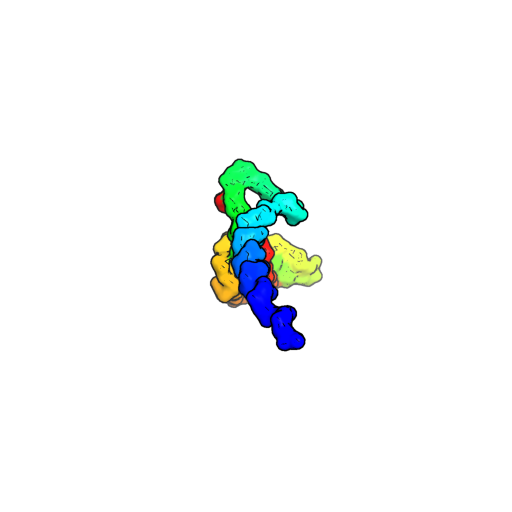 1.00 92.38 87 TYR A N 1
ATOM 678 C CA . TYR A 1 87 ? -0.086 1.998 4.831 1.00 92.38 87 TYR A CA 1
ATOM 679 C C . TYR A 1 87 ? -1.431 1.660 5.464 1.00 92.38 87 TYR A C 1
ATOM 681 O O . TYR A 1 87 ? -2.402 1.334 4.780 1.00 92.38 87 TYR A O 1
ATOM 689 N N . ASP A 1 88 ? -1.491 1.723 6.789 1.00 91.19 88 ASP A N 1
ATOM 690 C CA . ASP A 1 88 ? -2.734 1.655 7.534 1.00 91.19 88 ASP A CA 1
ATOM 691 C C . ASP A 1 88 ? -3.242 3.064 7.854 1.00 91.19 88 ASP A C 1
ATOM 693 O O . ASP A 1 88 ? -2.501 3.952 8.277 1.00 91.19 88 ASP A O 1
ATOM 697 N N . ALA A 1 89 ? -4.538 3.279 7.654 1.00 85.62 89 ALA A N 1
ATOM 698 C CA . ALA A 1 89 ? -5.191 4.529 8.005 1.00 85.62 89 ALA A CA 1
ATOM 699 C C . ALA A 1 89 ? -6.546 4.264 8.652 1.00 85.62 89 ALA A C 1
ATOM 701 O O . ALA A 1 89 ? -7.160 3.203 8.501 1.00 85.62 89 ALA A O 1
ATOM 702 N N . GLN A 1 90 ? -7.012 5.257 9.405 1.00 83.75 90 GLN A N 1
ATOM 703 C CA . GLN A 1 90 ? -8.346 5.220 9.974 1.00 83.75 90 GLN A CA 1
ATOM 704 C C . GLN A 1 90 ? -9.364 5.356 8.846 1.00 83.75 90 GLN A C 1
ATOM 706 O O . GLN A 1 90 ? -9.367 6.357 8.132 1.00 83.75 90 GLN A O 1
ATOM 711 N N . TYR A 1 91 ? -10.221 4.354 8.695 1.00 80.31 91 TYR A N 1
ATOM 712 C CA . TYR A 1 91 ? -11.282 4.377 7.708 1.00 80.31 91 TYR A CA 1
ATOM 713 C C . TYR A 1 91 ? -12.614 4.714 8.375 1.00 80.31 91 TYR A C 1
ATOM 715 O O . TYR A 1 91 ? -13.009 4.112 9.378 1.00 80.31 91 TYR A O 1
ATOM 723 N N . CYS A 1 92 ? -13.288 5.701 7.797 1.00 74.81 92 CYS A N 1
ATOM 724 C CA . CYS A 1 92 ? -14.617 6.146 8.172 1.00 74.81 92 CYS A CA 1
ATOM 725 C C . CYS A 1 92 ? -15.564 5.779 7.027 1.00 74.81 92 CYS A C 1
ATOM 727 O O . CYS A 1 92 ? -15.433 6.329 5.934 1.00 74.81 92 CYS A O 1
ATOM 729 N N . SER A 1 93 ? -16.499 4.863 7.276 1.00 68.38 93 SER A N 1
ATOM 730 C CA . SER A 1 93 ? -17.609 4.538 6.369 1.00 68.38 93 SER A CA 1
ATOM 731 C C . SER A 1 93 ? -18.940 4.910 6.988 1.00 68.38 93 SER A C 1
ATOM 733 O O . SER A 1 93 ? -19.076 4.669 8.214 1.00 68.38 93 SER A O 1
#

Sequence (93 aa):
MKLKRIAAALFALTMFATSAVPAFADGRWQCPGCTCNQYKYFVDIDLVNWSGTTPIGTLGPYDDYTSAKAAADNYLYYYPEYKADIYDAQYCS

Foldseek 3Di:
DDDDDDPPPPPPPPPPPPDDPPPPPDPDDDDVPWDQPAKFKKKWKWQQDPVGTHTDDIDDRHNDPVVRVVVQVVVCVVPVRMHIDMDIDGDTD

Radius of gyration: 23.23 Å; Cα contacts (8 Å, |Δi|>4): 117; chains: 1; bounding box: 35×30×78 Å

Mean predicted aligned error: 14.63 Å

Solvent-accessible surface area (backbone atoms only — not comparable to full-atom values): 6071 Å² total; per-residue (Å²): 142,91,87,87,88,72,82,79,75,71,74,74,77,69,85,84,74,86,85,74,78,72,90,79,83,74,85,70,86,78,58,96,86,38,66,61,80,42,71,24,22,32,29,41,34,27,42,55,55,99,94,44,78,41,85,72,51,72,48,72,82,22,90,41,66,68,61,33,47,52,53,41,55,54,50,38,70,78,39,71,61,43,46,70,48,77,47,76,43,77,41,64,101